Protein AF-A0A3C0QWY7-F1 (afdb_monomer)

Secondary structure (DSSP, 8-state):
---------TT---TTTTHHHHHH-HHHHHHHHHHH-

Solvent-accessible surface area (backbone atoms only — not comparable to full-atom values): 2633 Å² total; per-residue (Å²): 136,91,86,85,90,82,82,84,66,94,84,77,78,57,94,69,69,65,47,66,52,43,74,74,31,73,68,48,33,54,54,55,55,64,72,72,109

Sequence (37 aa):
MKKAFVFPGQGSQFVGMGKELYEQSAQARSMFEQANE

pLDDT: mean 96.62, std 3.94, range [75.94, 98.56]

Structure (mmCIF, N/CA/C/O backbone):
data_AF-A0A3C0QWY7-F1
#
_entry.id   AF-A0A3C0QWY7-F1
#
loop_
_atom_site.group_PDB
_atom_site.id
_atom_site.type_symbol
_atom_site.label_atom_id
_atom_site.label_alt_id
_atom_site.label_comp_id
_atom_site.label_asym_id
_atom_site.label_entity_id
_atom_site.label_seq_id
_atom_site.pdbx_PDB_ins_code
_atom_site.Cartn_x
_atom_site.Cartn_y
_atom_site.Cartn_z
_atom_site.occupancy
_atom_site.B_iso_or_equiv
_atom_site.auth_seq_id
_atom_site.auth_comp_id
_atom_site.auth_asym_id
_atom_site.auth_atom_id
_atom_site.pdbx_PDB_model_num
ATOM 1 N N . MET A 1 1 ? -19.789 -2.018 -22.380 1.00 75.94 1 MET A N 1
ATOM 2 C CA . MET A 1 1 ? -18.421 -1.450 -22.351 1.00 75.94 1 MET A CA 1
ATOM 3 C C . MET A 1 1 ? -17.518 -2.431 -21.612 1.00 75.94 1 MET A C 1
ATOM 5 O O . MET A 1 1 ? -17.863 -2.787 -20.493 1.00 75.94 1 MET A O 1
ATOM 9 N N . LYS A 1 2 ? -16.441 -2.941 -22.224 1.00 91.50 2 LYS A N 1
ATOM 10 C CA . LYS A 1 2 ? -15.500 -3.853 -21.541 1.00 91.50 2 LYS A CA 1
ATOM 11 C C . LYS A 1 2 ? -14.431 -3.033 -20.815 1.00 91.50 2 LYS A C 1
ATOM 13 O O . LYS A 1 2 ? -13.932 -2.067 -21.384 1.00 91.50 2 LYS A O 1
ATOM 18 N N . LYS A 1 3 ? -14.109 -3.411 -19.576 1.00 94.19 3 LYS A N 1
ATOM 19 C CA . LYS A 1 3 ? -13.023 -2.821 -18.780 1.00 94.19 3 LYS A CA 1
ATOM 20 C C . LYS A 1 3 ? -11.868 -3.817 -18.698 1.00 94.19 3 LYS A C 1
ATOM 22 O O . LYS A 1 3 ? -12.114 -5.012 -18.562 1.00 94.19 3 LYS A O 1
ATOM 27 N N . ALA A 1 4 ? -10.642 -3.315 -18.778 1.00 97.06 4 ALA A N 1
ATOM 28 C CA . ALA A 1 4 ? -9.425 -4.075 -18.524 1.00 97.06 4 ALA A CA 1
ATOM 29 C C . ALA A 1 4 ? -8.745 -3.512 -17.272 1.00 97.06 4 ALA A C 1
ATOM 31 O O . ALA A 1 4 ? -8.742 -2.297 -17.070 1.00 97.06 4 ALA A O 1
ATOM 32 N N . PHE A 1 5 ? -8.186 -4.393 -16.446 1.00 96.94 5 PHE A N 1
ATOM 33 C CA . PHE A 1 5 ? -7.406 -4.027 -15.267 1.00 96.94 5 PHE A CA 1
ATOM 34 C C . PHE A 1 5 ? -5.930 -4.262 -15.579 1.00 96.94 5 PHE A C 1
ATOM 36 O O . PHE A 1 5 ? -5.56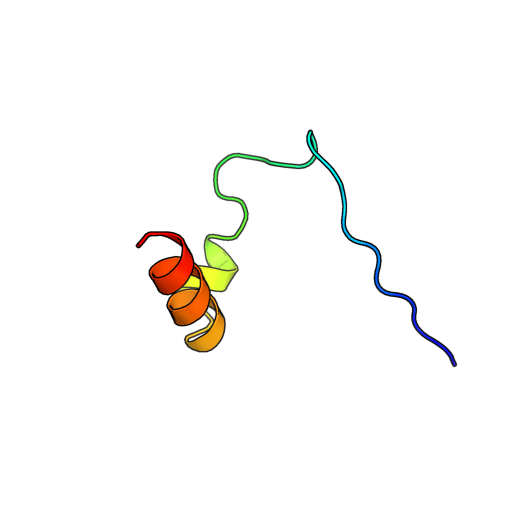6 -5.344 -16.035 1.00 96.94 5 PHE A O 1
ATOM 43 N N . VAL A 1 6 ? -5.099 -3.245 -15.365 1.00 96.56 6 VAL A N 1
ATOM 44 C CA . VAL A 1 6 ? -3.654 -3.300 -15.610 1.00 96.56 6 VAL A CA 1
ATOM 45 C C . VAL A 1 6 ? -2.950 -2.926 -14.315 1.00 96.56 6 VAL A C 1
ATOM 47 O O . VAL A 1 6 ? -3.295 -1.923 -13.693 1.00 96.56 6 VAL A O 1
ATOM 50 N N . PHE A 1 7 ? -1.979 -3.741 -13.916 1.00 96.75 7 PHE A N 1
ATOM 51 C CA . PHE A 1 7 ? -1.230 -3.566 -12.678 1.00 96.75 7 PHE A CA 1
ATOM 52 C C . PHE A 1 7 ? 0.183 -3.065 -13.013 1.00 96.75 7 PHE A C 1
ATOM 54 O O . PHE A 1 7 ? 0.845 -3.677 -13.855 1.00 96.75 7 PHE A O 1
ATOM 61 N N . PRO A 1 8 ? 0.638 -1.944 -12.424 1.00 96.88 8 PRO A N 1
ATOM 62 C CA . PRO A 1 8 ? 1.9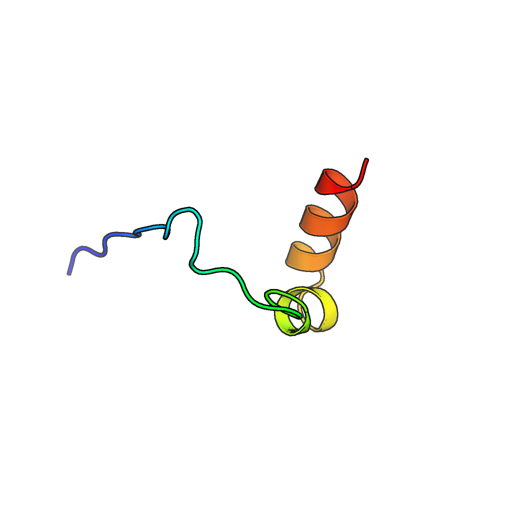68 -1.402 -12.683 1.00 96.88 8 PRO A CA 1
ATOM 63 C C . PRO A 1 8 ? 3.068 -2.298 -12.092 1.00 96.88 8 PRO A C 1
ATOM 65 O O . PRO A 1 8 ? 2.840 -3.035 -11.134 1.00 96.88 8 PRO A O 1
ATOM 68 N N . GLY A 1 9 ? 4.261 -2.234 -12.686 1.00 97.31 9 GLY A N 1
ATOM 69 C CA . GLY A 1 9 ? 5.436 -2.993 -12.250 1.00 97.31 9 GLY A CA 1
ATOM 70 C C . GLY A 1 9 ? 6.318 -2.250 -11.240 1.00 97.31 9 GLY A C 1
ATOM 71 O O . GLY A 1 9 ? 5.978 -1.180 -10.740 1.00 97.31 9 GLY A O 1
ATOM 72 N N . GLN A 1 10 ? 7.495 -2.815 -10.972 1.00 97.38 10 GLN A N 1
ATOM 73 C CA . GLN A 1 10 ? 8.505 -2.227 -10.088 1.00 97.38 10 GLN A CA 1
ATOM 74 C C . GLN A 1 10 ? 8.932 -0.824 -10.558 1.00 97.38 10 GLN A C 1
ATOM 76 O O . GLN A 1 10 ? 9.154 -0.594 -11.744 1.00 97.38 10 GLN A O 1
ATOM 81 N N . GLY A 1 11 ? 9.090 0.103 -9.612 1.00 97.56 11 GLY A N 1
ATOM 82 C CA . GLY A 1 11 ? 9.485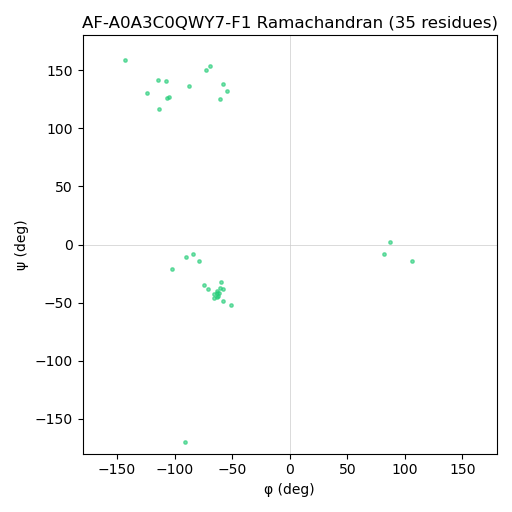 1.495 -9.849 1.00 97.56 11 GLY A CA 1
ATOM 83 C C . GLY A 1 11 ? 8.343 2.500 -9.683 1.00 97.56 11 GLY A C 1
ATOM 84 O O . GLY A 1 11 ? 8.609 3.690 -9.558 1.00 97.56 11 GLY A O 1
ATOM 85 N N . SER A 1 12 ? 7.086 2.047 -9.627 1.00 97.88 12 SER A N 1
ATOM 86 C CA . SER A 1 12 ? 5.936 2.924 -9.367 1.00 97.88 12 SER A CA 1
ATOM 87 C C . SER A 1 12 ? 5.679 3.196 -7.881 1.00 97.88 12 SER A C 1
ATOM 89 O O . SER A 1 12 ? 4.796 3.987 -7.554 1.00 97.88 12 SER A O 1
ATOM 91 N N . GLN A 1 13 ? 6.382 2.512 -6.973 1.00 97.56 13 GLN A N 1
ATOM 92 C CA . GLN A 1 13 ? 6.166 2.630 -5.532 1.00 97.56 13 GLN A CA 1
ATOM 93 C C . GLN A 1 13 ? 6.675 3.959 -4.957 1.00 97.56 13 GLN A C 1
ATOM 95 O O . GLN A 1 13 ? 7.667 4.517 -5.419 1.00 97.56 13 GLN A O 1
ATOM 100 N N . PHE A 1 14 ? 6.030 4.424 -3.888 1.00 97.94 14 PHE A N 1
ATOM 101 C CA . PHE A 1 14 ? 6.459 5.584 -3.106 1.00 97.94 14 PHE A CA 1
ATOM 102 C C . PHE A 1 14 ? 6.187 5.369 -1.613 1.00 97.94 14 PHE A C 1
ATOM 104 O O . PHE A 1 14 ? 5.356 4.540 -1.230 1.00 97.94 14 PHE A O 1
ATOM 111 N N . VAL A 1 15 ? 6.896 6.113 -0.758 1.00 98.12 15 VAL A N 1
ATOM 112 C CA . VAL A 1 15 ? 6.741 6.024 0.703 1.00 98.12 15 VAL A CA 1
ATOM 113 C C . VAL A 1 15 ? 5.309 6.392 1.094 1.00 98.12 15 VAL A C 1
ATOM 115 O O . VAL A 1 15 ? 4.817 7.457 0.733 1.00 98.12 15 VAL A O 1
ATOM 118 N N . GLY A 1 16 ? 4.642 5.503 1.831 1.00 97.81 16 GLY A N 1
ATOM 119 C CA . GLY A 1 16 ? 3.247 5.674 2.249 1.00 97.81 16 GLY A CA 1
ATOM 120 C C . GLY A 1 16 ? 2.200 5.164 1.250 1.00 97.81 16 GLY A C 1
ATOM 121 O O . GLY A 1 16 ? 1.005 5.280 1.528 1.00 97.81 16 GLY A O 1
ATOM 122 N N . MET A 1 17 ? 2.602 4.574 0.116 1.00 97.88 17 MET A N 1
ATOM 123 C CA . MET A 1 17 ? 1.671 3.905 -0.800 1.00 97.88 17 MET A CA 1
ATOM 124 C C . MET A 1 17 ? 0.839 2.849 -0.050 1.00 97.88 17 MET A C 1
ATOM 126 O O . MET A 1 17 ? 1.373 2.043 0.704 1.00 97.88 17 MET A O 1
ATOM 130 N N . GLY A 1 18 ? -0.482 2.865 -0.249 1.00 97.44 18 GLY A N 1
ATOM 131 C CA . GLY A 1 18 ? -1.407 1.920 0.386 1.00 97.44 18 GLY A CA 1
ATOM 132 C C . GLY A 1 18 ? -1.829 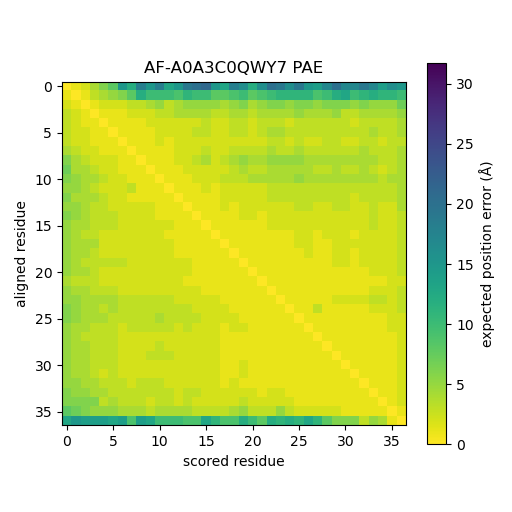2.268 1.820 1.00 97.44 18 GLY A C 1
ATOM 133 O O . GLY A 1 18 ? -2.763 1.647 2.320 1.00 97.44 18 GLY A O 1
ATOM 134 N N . LYS A 1 19 ? -1.230 3.286 2.462 1.00 98.25 19 LYS A N 1
ATOM 135 C CA . LYS A 1 19 ? -1.543 3.666 3.853 1.00 98.25 19 LYS A CA 1
ATOM 136 C C . LYS A 1 19 ? -3.016 4.021 4.057 1.00 98.25 19 LYS A C 1
ATOM 138 O O . LYS A 1 19 ? -3.655 3.497 4.960 1.00 98.25 19 LYS A O 1
ATOM 143 N N . GLU A 1 20 ? -3.569 4.869 3.195 1.00 98.25 20 GLU A N 1
ATOM 144 C CA . GLU A 1 20 ? -4.975 5.272 3.295 1.00 98.25 20 GLU A CA 1
ATOM 145 C C . GLU A 1 20 ? -5.922 4.073 3.144 1.00 98.25 20 GLU A C 1
ATOM 147 O O . GLU A 1 20 ? -6.876 3.917 3.907 1.00 98.25 20 GLU A O 1
ATOM 152 N N . LEU A 1 21 ? -5.613 3.178 2.201 1.00 98.00 21 LEU A N 1
ATOM 153 C CA . LEU A 1 21 ? -6.398 1.974 1.957 1.00 98.00 21 LEU A CA 1
ATOM 154 C C . LEU A 1 21 ? -6.384 1.048 3.184 1.00 98.00 21 LEU A C 1
ATOM 156 O O . LEU A 1 21 ? -7.430 0.534 3.576 1.00 98.00 21 LEU A O 1
ATOM 160 N N . TYR A 1 22 ? -5.225 0.891 3.823 1.00 98.31 22 TYR A N 1
ATOM 161 C CA . TYR A 1 22 ? -5.072 0.151 5.075 1.00 98.31 22 TYR A CA 1
ATOM 162 C C . TYR A 1 22 ? -5.856 0.788 6.244 1.00 98.31 22 TYR A C 1
ATOM 164 O O . TYR A 1 22 ? -6.480 0.095 7.055 1.00 98.31 22 TYR A O 1
ATOM 172 N N . GLU A 1 23 ? -5.860 2.119 6.348 1.00 98.38 23 GLU A N 1
ATOM 173 C CA . GLU A 1 23 ? -6.525 2.851 7.435 1.00 98.38 23 GLU A CA 1
ATOM 174 C C . GLU A 1 23 ? -8.054 2.866 7.295 1.00 98.38 23 GLU A C 1
ATOM 176 O O . GLU A 1 23 ? -8.764 2.776 8.299 1.00 98.38 23 GLU A O 1
ATOM 181 N N . GLN A 1 24 ? -8.576 2.919 6.070 1.00 98.56 24 GLN A N 1
ATOM 182 C CA . GLN A 1 24 ? -10.008 3.122 5.829 1.00 98.56 24 GLN A CA 1
ATOM 183 C C . GLN A 1 24 ? -10.776 1.844 5.464 1.00 98.56 24 GLN A C 1
ATOM 185 O O . GLN A 1 24 ? -11.993 1.797 5.642 1.00 98.56 24 GLN A O 1
ATOM 190 N N . SER A 1 25 ? -10.106 0.790 4.983 1.00 98.56 25 SER A N 1
ATOM 191 C CA . SER A 1 25 ? -10.764 -0.458 4.575 1.00 98.56 25 SER A CA 1
ATOM 192 C C . SER A 1 25 ? -10.380 -1.627 5.477 1.00 98.56 25 SER A C 1
ATOM 194 O O . SER A 1 25 ? -9.233 -2.070 5.498 1.00 98.56 25 SER A O 1
ATOM 196 N N . ALA A 1 26 ? -11.370 -2.190 6.177 1.00 98.38 26 ALA A N 1
ATOM 197 C CA . ALA A 1 26 ? -11.179 -3.387 6.996 1.00 98.38 26 ALA A CA 1
ATOM 198 C C . ALA A 1 26 ? -10.711 -4.594 6.161 1.00 98.38 26 ALA A C 1
ATOM 200 O O . ALA A 1 26 ? -9.855 -5.357 6.605 1.00 98.38 26 ALA A O 1
ATOM 201 N N . GLN A 1 27 ? -11.226 -4.736 4.932 1.00 98.31 27 GLN A N 1
ATOM 202 C CA . GLN A 1 27 ? -10.802 -5.796 4.018 1.00 98.31 27 GLN A CA 1
ATOM 203 C C . GLN A 1 27 ? -9.344 -5.608 3.596 1.00 98.31 27 GLN A C 1
ATOM 205 O O . GLN A 1 27 ? -8.574 -6.562 3.640 1.00 98.31 27 GLN A O 1
ATOM 210 N N . ALA A 1 28 ? -8.950 -4.387 3.220 1.00 98.06 28 ALA A N 1
ATOM 211 C CA . ALA A 1 28 ? -7.568 -4.127 2.839 1.00 98.06 28 ALA A CA 1
ATOM 212 C C . ALA A 1 28 ? -6.621 -4.357 4.017 1.00 98.06 28 ALA A C 1
ATOM 214 O O . ALA A 1 28 ? -5.639 -5.070 3.855 1.00 98.06 28 ALA A O 1
ATOM 215 N N . ARG A 1 29 ? -6.957 -3.858 5.213 1.00 98.38 29 ARG A N 1
ATOM 216 C CA . ARG A 1 29 ? -6.190 -4.128 6.435 1.00 98.38 29 ARG A CA 1
ATOM 217 C C . ARG A 1 29 ? -5.943 -5.620 6.629 1.00 98.38 29 ARG A C 1
A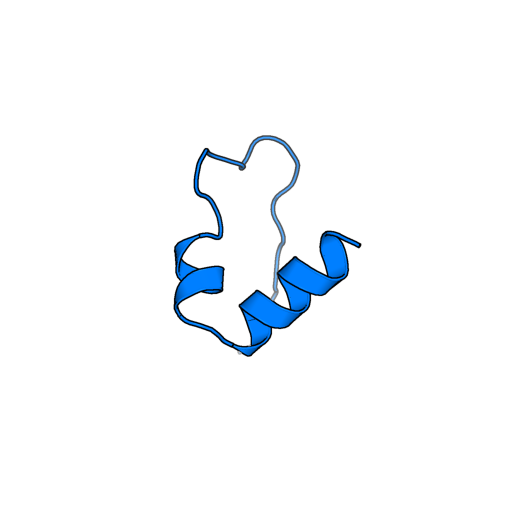TOM 219 O O . ARG A 1 29 ? -4.796 -6.020 6.748 1.00 98.38 29 ARG A O 1
ATOM 226 N N . SER A 1 30 ? -6.994 -6.441 6.572 1.00 98.38 30 SER A N 1
ATOM 227 C CA . SER A 1 30 ? -6.864 -7.895 6.726 1.00 98.38 30 SER A CA 1
ATOM 228 C C . SER A 1 30 ? -5.924 -8.530 5.698 1.00 98.38 30 SER A C 1
ATOM 230 O O . SER A 1 30 ? -5.201 -9.453 6.052 1.00 98.38 30 SER A O 1
ATOM 232 N N . MET A 1 31 ? -5.937 -8.073 4.442 1.00 98.25 31 MET A N 1
ATOM 233 C CA . MET A 1 31 ? -5.045 -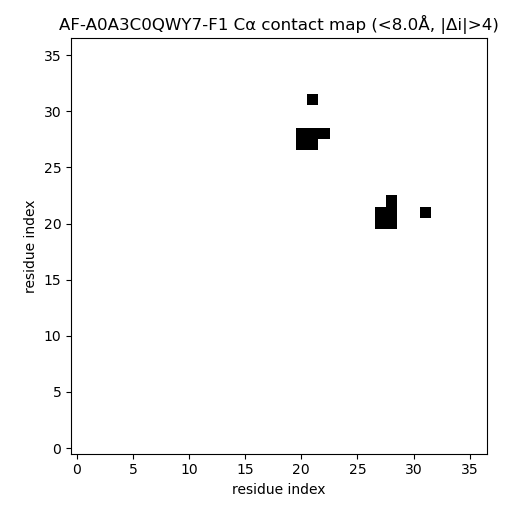8.602 3.401 1.00 98.25 31 MET A CA 1
ATOM 234 C C . MET A 1 31 ? -3.589 -8.183 3.622 1.00 98.25 31 MET A C 1
ATOM 236 O O . MET A 1 31 ? -2.687 -8.978 3.389 1.00 98.25 31 MET A O 1
ATOM 240 N N . PHE A 1 32 ? -3.357 -6.948 4.075 1.00 97.56 32 PHE A N 1
ATOM 241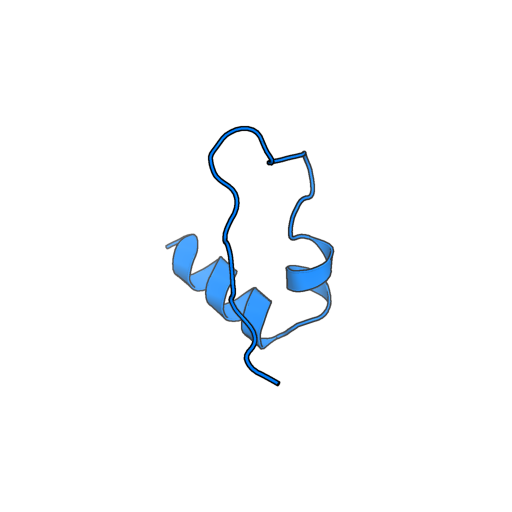 C CA . PHE A 1 32 ? -2.014 -6.473 4.411 1.00 97.56 32 PHE A CA 1
ATOM 242 C C 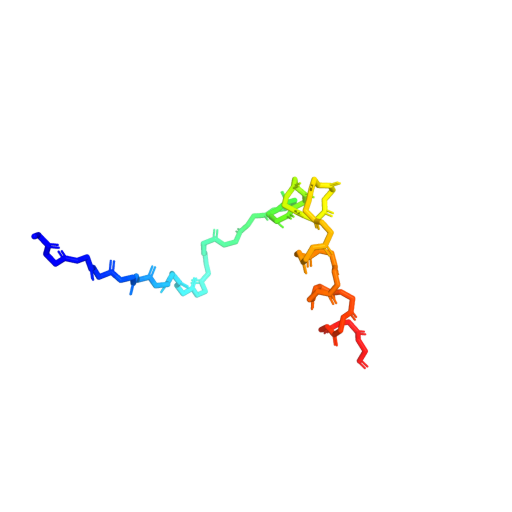. PHE A 1 32 ? -1.437 -7.230 5.613 1.00 97.56 32 PHE A C 1
ATOM 244 O O . PHE A 1 32 ? -0.281 -7.628 5.553 1.00 97.56 32 PHE A O 1
ATOM 251 N N . GLU A 1 33 ? -2.230 -7.475 6.664 1.00 97.38 33 GLU A N 1
ATOM 252 C CA . GLU A 1 33 ? -1.774 -8.266 7.819 1.00 97.38 33 GLU A CA 1
ATOM 253 C C . GLU A 1 33 ? -1.414 -9.702 7.421 1.00 97.38 33 GLU A C 1
ATOM 255 O O . GLU A 1 33 ? -0.343 -10.173 7.777 1.00 97.38 33 GLU A O 1
ATOM 260 N N . GLN A 1 34 ? -2.242 -10.363 6.602 1.00 98.00 34 GLN A N 1
ATOM 261 C CA . GLN A 1 34 ? -1.937 -11.707 6.086 1.00 98.00 34 GLN A CA 1
ATOM 262 C C . GLN A 1 34 ? -0.644 -11.761 5.265 1.00 98.00 34 GLN A C 1
ATOM 264 O O . GLN A 1 34 ? 0.026 -12.783 5.249 1.00 98.00 34 GLN A O 1
ATOM 269 N N . ALA A 1 35 ? -0.305 -10.686 4.551 1.00 97.00 35 ALA A N 1
ATOM 270 C CA . ALA A 1 35 ? 0.916 -10.623 3.752 1.00 97.00 35 ALA A CA 1
ATOM 271 C C . ALA A 1 35 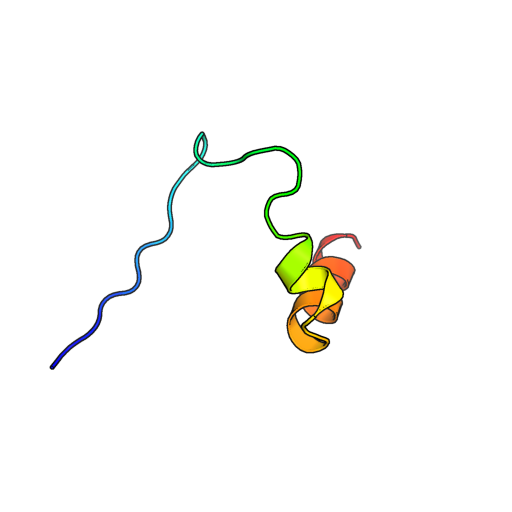? 2.180 -10.339 4.585 1.00 97.00 35 ALA A C 1
ATOM 273 O O . ALA A 1 35 ? 3.283 -10.475 4.059 1.00 97.00 35 ALA A O 1
ATOM 274 N N . ASN A 1 36 ? 2.025 -9.903 5.840 1.00 95.44 36 ASN A N 1
ATOM 275 C CA . ASN A 1 36 ? 3.130 -9.635 6.762 1.00 95.44 36 ASN A CA 1
ATOM 276 C C . ASN A 1 36 ? 3.525 -10.859 7.610 1.00 95.44 36 ASN A C 1
ATOM 278 O O . ASN A 1 36 ? 4.546 -10.793 8.298 1.00 95.44 36 ASN A O 1
ATOM 282 N N . GLU A 1 37 ? 2.717 -11.923 7.598 1.00 88.88 37 GLU A N 1
ATOM 283 C CA . GLU A 1 37 ? 3.026 -13.230 8.205 1.00 88.88 37 GLU A CA 1
ATOM 284 C C . GLU A 1 37 ? 4.038 -14.020 7.359 1.00 88.88 37 GLU A C 1
ATOM 286 O O . GLU A 1 37 ? 4.930 -14.655 7.971 1.00 88.88 37 GLU A O 1
#

Radius of gyration: 12.81 Å; Cα contacts (8 Å, |Δi|>4): 6; chains: 1; bounding box: 28×19×31 Å

Foldseek 3Di:
DDDDDDDDDPPPDDPCPCVVVCVPDPVSVVVVVVVVD

Mean predicted aligned error: 2.96 Å